Protein AF-A0A8H7B7J2-F1 (afdb_monomer_lite)

pLDDT: mean 77.23, std 16.05, range [47.28, 96.69]

Structure (mmCIF, N/CA/C/O backbone):
data_AF-A0A8H7B7J2-F1
#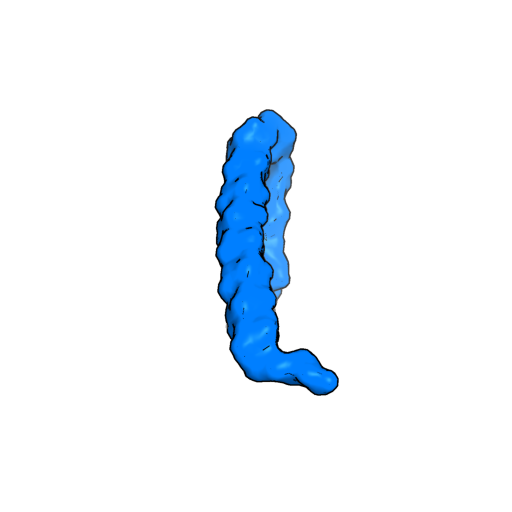
_entry.id   AF-A0A8H7B7J2-F1
#
loop_
_atom_site.group_PDB
_atom_site.id
_atom_site.type_symbol
_atom_site.label_atom_id
_atom_site.label_alt_id
_atom_site.label_comp_id
_atom_site.label_asym_id
_atom_site.label_entity_id
_atom_site.label_seq_id
_atom_site.pdbx_PDB_ins_code
_atom_site.Cartn_x
_atom_site.Cartn_y
_atom_site.Cartn_z
_atom_site.occupancy
_atom_site.B_iso_or_equiv
_atom_site.auth_seq_id
_atom_site.auth_comp_id
_atom_site.auth_asym_id
_atom_site.auth_atom_id
_atom_site.pdbx_PDB_model_num
ATOM 1 N N . MET A 1 1 ? -5.890 -6.137 25.516 1.00 63.28 1 MET A N 1
ATOM 2 C CA . MET A 1 1 ? -6.364 -6.811 24.292 1.00 63.28 1 MET A CA 1
ATOM 3 C C . MET A 1 1 ? -6.401 -5.756 23.207 1.00 63.28 1 MET A C 1
ATOM 5 O O . MET A 1 1 ? -7.004 -4.714 23.439 1.00 63.28 1 MET A O 1
ATOM 9 N N . ILE A 1 2 ? -5.657 -5.945 22.117 1.00 83.06 2 ILE A N 1
ATOM 10 C CA . ILE A 1 2 ? -5.705 -5.005 20.995 1.00 83.06 2 ILE A CA 1
ATOM 11 C C . ILE A 1 2 ? -7.126 -5.013 20.424 1.00 83.06 2 ILE A C 1
ATOM 13 O O . ILE A 1 2 ? -7.729 -6.074 20.295 1.00 83.06 2 ILE A O 1
ATOM 17 N N . THR A 1 3 ? -7.694 -3.836 20.195 1.00 87.19 3 THR A N 1
ATOM 18 C CA . THR A 1 3 ? -9.063 -3.685 19.685 1.00 87.19 3 THR A CA 1
ATOM 19 C C . THR A 1 3 ? -9.062 -3.816 18.165 1.00 87.19 3 THR A C 1
ATOM 21 O O . THR A 1 3 ? -8.086 -3.429 17.520 1.00 87.19 3 THR A O 1
ATOM 24 N N . ASP A 1 4 ? -10.150 -4.311 17.575 1.00 88.56 4 ASP A N 1
ATOM 25 C CA . ASP A 1 4 ? -10.258 -4.554 16.126 1.00 88.56 4 ASP A CA 1
ATOM 26 C C . ASP A 1 4 ? -9.943 -3.309 15.284 1.00 88.56 4 ASP A C 1
ATOM 28 O O . ASP A 1 4 ? -9.341 -3.401 14.217 1.00 88.56 4 ASP A O 1
ATOM 32 N N . SER A 1 5 ? -10.266 -2.124 15.808 1.00 87.81 5 SER A N 1
ATOM 33 C CA . SER A 1 5 ? -9.931 -0.836 15.197 1.00 87.81 5 SER A CA 1
ATOM 34 C C . SER A 1 5 ? -8.422 -0.611 15.059 1.00 87.81 5 SER A C 1
ATOM 36 O O . SER A 1 5 ? -7.961 -0.147 14.020 1.00 87.81 5 SER A O 1
ATOM 38 N N . GLN A 1 6 ? -7.637 -0.982 16.071 1.00 90.06 6 GLN A N 1
ATOM 39 C CA . GLN A 1 6 ? -6.179 -0.857 16.043 1.00 90.06 6 GLN A CA 1
ATOM 40 C C . GLN A 1 6 ? -5.558 -1.865 15.071 1.00 90.06 6 GLN A C 1
ATOM 42 O O . GLN A 1 6 ? -4.626 -1.524 14.345 1.00 90.06 6 GLN A O 1
ATOM 47 N N . LEU A 1 7 ? -6.099 -3.087 15.018 1.00 90.94 7 LEU A N 1
ATOM 48 C CA . LEU A 1 7 ? -5.651 -4.115 14.077 1.00 90.94 7 LEU A CA 1
ATOM 49 C C . LEU A 1 7 ? -5.951 -3.713 12.623 1.00 90.94 7 LEU A C 1
ATOM 51 O O . LEU A 1 7 ? -5.102 -3.878 11.751 1.00 90.94 7 LEU A O 1
ATOM 55 N N . TYR A 1 8 ? -7.128 -3.133 12.372 1.00 93.44 8 TYR A N 1
ATOM 56 C CA . TYR A 1 8 ? -7.527 -2.615 11.063 1.00 93.44 8 TYR A CA 1
ATOM 57 C C . TYR A 1 8 ? -6.626 -1.465 10.597 1.00 93.44 8 TYR A C 1
ATOM 59 O O . TYR A 1 8 ? -6.118 -1.486 9.474 1.00 93.44 8 TYR A O 1
ATOM 67 N N . SER A 1 9 ? -6.358 -0.490 11.470 1.00 91.44 9 SER A N 1
ATOM 68 C CA . SER A 1 9 ? -5.429 0.602 11.164 1.00 91.44 9 SER A CA 1
ATOM 69 C C . SER A 1 9 ? -4.010 0.098 10.900 1.00 91.44 9 SER A C 1
ATOM 71 O O . SER A 1 9 ? -3.367 0.558 9.957 1.00 91.44 9 SER A O 1
ATOM 73 N N . LEU A 1 10 ? -3.538 -0.882 11.676 1.00 93.31 10 LEU A N 1
ATOM 74 C CA . LEU A 1 10 ? -2.233 -1.501 11.459 1.00 93.31 10 LEU A CA 1
ATOM 75 C C . LEU A 1 10 ? -2.171 -2.239 10.115 1.00 93.31 10 LEU A C 1
ATOM 77 O O . LEU A 1 10 ? -1.179 -2.116 9.401 1.00 93.31 10 LEU A O 1
ATOM 81 N N . ALA A 1 11 ? -3.231 -2.959 9.739 1.00 94.75 11 ALA A N 1
ATOM 82 C CA . ALA A 1 11 ? -3.307 -3.677 8.470 1.00 94.75 11 ALA A CA 1
ATOM 83 C C . ALA A 1 11 ? -3.267 -2.729 7.262 1.00 94.75 11 ALA A C 1
ATOM 85 O O . ALA A 1 11 ? -2.550 -2.999 6.300 1.00 94.75 11 ALA A O 1
ATOM 86 N N . ILE A 1 12 ? -3.973 -1.594 7.314 1.00 94.50 12 ILE A N 1
ATOM 87 C CA . ILE A 1 12 ? -3.920 -0.588 6.241 1.00 94.50 12 ILE A CA 1
ATOM 88 C C . ILE A 1 12 ? -2.547 0.082 6.171 1.00 94.50 12 ILE A C 1
ATOM 90 O O . ILE A 1 12 ? -2.005 0.271 5.078 1.00 94.50 12 ILE A O 1
ATOM 94 N N . PHE A 1 13 ? -1.953 0.412 7.318 1.00 95.50 13 PHE A N 1
ATOM 95 C CA . PHE A 1 13 ? -0.616 0.997 7.360 1.00 95.50 13 PHE A CA 1
ATOM 96 C C . PHE A 1 13 ? 0.430 0.042 6.775 1.00 95.50 13 PHE A C 1
ATOM 98 O O . PHE A 1 13 ? 1.194 0.415 5.888 1.00 95.50 13 PHE A O 1
ATOM 105 N N . LEU A 1 14 ? 0.415 -1.218 7.207 1.00 95.38 14 LEU A N 1
ATOM 106 C CA . LEU A 1 14 ? 1.360 -2.221 6.735 1.00 95.38 14 LEU A CA 1
ATOM 107 C C . LEU A 1 14 ? 1.119 -2.586 5.265 1.00 95.38 14 LEU A C 1
ATOM 109 O O . LEU A 1 14 ? 2.074 -2.733 4.511 1.00 95.38 14 LEU A O 1
ATOM 113 N N . GLY A 1 15 ? -0.141 -2.691 4.836 1.00 96.31 15 GLY A N 1
ATOM 114 C CA . GLY A 1 15 ? -0.500 -2.987 3.450 1.00 96.31 15 GLY A CA 1
ATOM 115 C C . GLY A 1 15 ? -0.098 -1.874 2.480 1.00 96.31 15 GLY A C 1
ATOM 116 O O . GLY A 1 15 ? 0.444 -2.154 1.412 1.00 96.31 15 GLY A O 1
ATOM 117 N N . SER A 1 16 ? -0.294 -0.608 2.859 1.00 95.69 16 SER A N 1
ATOM 118 C CA . SER A 1 16 ? 0.148 0.535 2.045 1.00 95.69 16 SER A CA 1
ATOM 119 C C . SER A 1 16 ? 1.673 0.674 2.027 1.00 95.69 16 SER A C 1
ATOM 121 O O . SER A 1 16 ? 2.248 0.875 0.958 1.00 95.69 16 SER A O 1
ATOM 123 N N . ALA A 1 17 ? 2.345 0.467 3.164 1.00 96.12 17 ALA A N 1
ATOM 124 C CA . ALA A 1 17 ? 3.804 0.406 3.223 1.00 96.12 17 ALA A CA 1
ATOM 125 C C . ALA A 1 17 ? 4.364 -0.728 2.344 1.00 96.12 17 ALA A C 1
ATOM 127 O O . ALA A 1 17 ? 5.319 -0.512 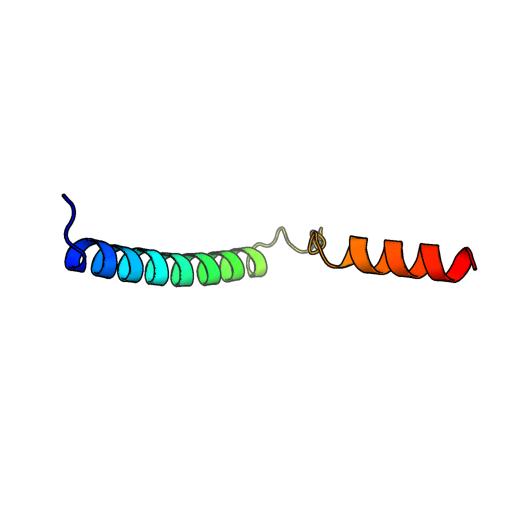1.601 1.00 96.12 17 ALA A O 1
ATOM 128 N N . ALA A 1 18 ? 3.739 -1.910 2.359 1.00 96.69 18 ALA A N 1
ATOM 129 C CA . ALA A 1 18 ? 4.125 -3.031 1.507 1.00 96.69 18 ALA A CA 1
ATOM 130 C C . ALA A 1 18 ? 3.962 -2.704 0.015 1.00 96.69 18 ALA A C 1
ATOM 132 O O . ALA A 1 18 ? 4.871 -2.980 -0.763 1.00 96.69 18 ALA A O 1
ATOM 133 N N . MET A 1 19 ? 2.860 -2.062 -0.388 1.00 96.25 19 MET A N 1
ATOM 134 C CA . MET A 1 19 ? 2.670 -1.631 -1.779 1.00 96.25 19 MET A CA 1
ATOM 135 C C . MET A 1 19 ? 3.761 -0.652 -2.234 1.00 96.25 19 MET A C 1
ATOM 137 O O . MET A 1 19 ? 4.288 -0.799 -3.336 1.00 96.25 19 MET A O 1
ATOM 141 N N . LEU A 1 20 ? 4.160 0.294 -1.377 1.00 94.62 20 LEU A N 1
ATOM 142 C CA . LEU A 1 20 ? 5.264 1.214 -1.673 1.00 94.62 20 LEU A CA 1
ATOM 143 C C . LEU A 1 20 ? 6.609 0.485 -1.794 1.00 94.62 20 LEU A C 1
ATOM 145 O O . LEU A 1 20 ? 7.362 0.744 -2.731 1.00 94.62 20 LEU A O 1
ATOM 149 N N . LEU A 1 21 ? 6.900 -0.452 -0.886 1.00 92.44 21 LEU A N 1
ATOM 150 C CA . LEU A 1 21 ? 8.139 -1.234 -0.907 1.00 92.44 21 LEU A CA 1
ATOM 151 C C . LEU A 1 21 ? 8.245 -2.139 -2.143 1.00 92.44 21 LEU A C 1
ATOM 153 O O . LEU A 1 21 ? 9.335 -2.280 -2.691 1.00 92.44 21 LEU A O 1
ATOM 157 N N . ILE A 1 22 ? 7.133 -2.711 -2.618 1.00 93.31 22 ILE A N 1
ATOM 158 C CA . ILE A 1 22 ? 7.105 -3.547 -3.831 1.00 93.31 22 ILE A CA 1
ATOM 159 C C . ILE A 1 22 ? 7.442 -2.718 -5.075 1.00 93.31 22 ILE A C 1
ATOM 161 O O . ILE A 1 22 ? 8.265 -3.133 -5.891 1.00 93.31 22 ILE A O 1
ATOM 165 N N . VAL A 1 23 ? 6.838 -1.535 -5.220 1.00 94.56 23 VAL A N 1
ATOM 166 C CA . VAL A 1 23 ? 7.123 -0.644 -6.356 1.00 94.56 23 VAL A CA 1
ATOM 167 C C . VAL A 1 23 ? 8.560 -0.129 -6.293 1.00 94.56 23 VAL A C 1
ATOM 169 O O . VAL A 1 23 ? 9.245 -0.111 -7.313 1.00 94.56 23 VAL A O 1
ATOM 172 N N . LEU A 1 24 ? 9.042 0.236 -5.100 1.00 94.12 24 LEU A N 1
ATOM 173 C CA . LEU A 1 24 ? 10.422 0.675 -4.896 1.00 94.12 24 LEU A CA 1
ATOM 174 C C . LEU A 1 24 ? 11.433 -0.424 -5.246 1.00 94.12 24 LEU A C 1
ATOM 176 O O . LEU A 1 24 ? 12.428 -0.133 -5.901 1.00 94.12 24 LEU A O 1
ATOM 180 N N . TYR A 1 25 ? 11.172 -1.674 -4.854 1.00 91.62 25 TYR A N 1
ATOM 181 C CA . TYR A 1 25 ? 12.005 -2.814 -5.239 1.00 91.62 25 TYR A CA 1
ATOM 182 C C . TYR A 1 25 ? 12.080 -2.950 -6.762 1.00 91.62 25 TYR A C 1
ATOM 184 O O . TYR A 1 25 ? 13.177 -3.004 -7.308 1.00 91.62 25 TYR A O 1
ATOM 192 N N . HIS A 1 26 ? 10.935 -2.924 -7.452 1.00 88.88 26 HIS A N 1
ATOM 193 C CA . HIS A 1 26 ? 10.905 -3.044 -8.910 1.00 88.88 26 HIS A CA 1
ATOM 194 C C . HIS A 1 26 ? 11.620 -1.875 -9.601 1.00 88.88 26 HIS A C 1
ATOM 196 O O . HIS A 1 26 ? 12.322 -2.057 -10.591 1.00 88.88 26 HIS A O 1
ATOM 202 N N . PHE A 1 27 ? 11.484 -0.669 -9.048 1.00 88.19 27 PHE A N 1
ATOM 203 C CA . PHE A 1 27 ? 12.197 0.507 -9.527 1.00 88.19 27 PHE A CA 1
ATOM 204 C C . PHE A 1 27 ? 13.715 0.362 -9.357 1.00 88.19 27 PHE A C 1
ATOM 206 O O . PHE A 1 27 ? 14.460 0.636 -10.293 1.00 88.19 27 PHE A O 1
ATOM 213 N N . LEU A 1 28 ? 14.188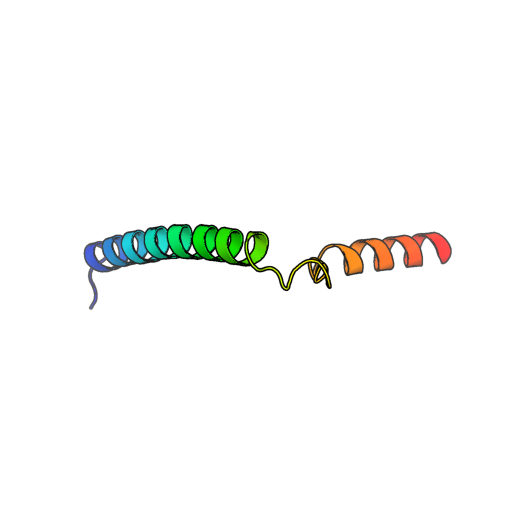 -0.090 -8.195 1.00 88.88 28 LEU A N 1
ATOM 214 C CA . LEU A 1 28 ? 15.615 -0.307 -7.946 1.00 88.88 28 LEU A CA 1
ATOM 215 C C . LEU A 1 28 ? 16.182 -1.443 -8.807 1.00 88.88 28 LEU A C 1
ATOM 217 O O . LEU A 1 28 ? 17.272 -1.296 -9.345 1.00 88.88 28 LEU A O 1
ATOM 221 N N . GLU A 1 29 ? 15.446 -2.540 -8.974 1.00 83.88 29 GLU A N 1
ATOM 222 C CA . GLU A 1 29 ? 15.841 -3.689 -9.798 1.00 83.88 29 GLU A CA 1
ATOM 223 C C . GLU A 1 29 ? 16.018 -3.299 -11.272 1.00 83.88 29 GLU A C 1
ATOM 225 O O . GLU A 1 29 ? 17.010 -3.668 -11.890 1.00 83.88 29 GLU A O 1
ATOM 230 N N . VAL A 1 30 ? 15.106 -2.489 -11.819 1.00 84.88 30 VAL A N 1
ATOM 231 C CA . VAL A 1 30 ? 15.173 -2.035 -13.219 1.00 84.88 30 VAL A CA 1
ATOM 232 C C . VAL A 1 30 ? 16.257 -0.979 -13.451 1.00 84.88 30 VAL A C 1
ATOM 234 O O . VAL A 1 30 ? 16.852 -0.949 -14.525 1.00 84.88 30 VAL A O 1
ATOM 237 N N . ASN A 1 31 ? 16.512 -0.096 -12.480 1.00 84.69 31 ASN A N 1
ATOM 238 C CA . ASN A 1 31 ? 17.481 0.997 -12.633 1.00 84.69 31 ASN A CA 1
ATOM 239 C C . ASN A 1 31 ? 18.900 0.642 -12.158 1.00 84.69 31 ASN A C 1
ATOM 241 O O . ASN A 1 31 ? 19.808 1.458 -12.298 1.00 84.69 31 ASN A O 1
ATOM 245 N N . SER A 1 32 ? 19.109 -0.540 -11.578 1.00 79.31 32 SER A N 1
ATOM 246 C CA . SER A 1 32 ? 20.446 -0.992 -11.194 1.00 79.31 32 SER A CA 1
ATOM 247 C C . SER A 1 32 ? 21.216 -1.450 -12.433 1.00 79.31 32 SER A C 1
ATOM 249 O O . SER A 1 32 ? 20.818 -2.402 -13.101 1.00 79.31 32 SER A O 1
ATOM 251 N N . ASP A 1 33 ? 22.354 -0.804 -12.704 1.00 68.25 33 ASP A N 1
ATOM 252 C CA . ASP A 1 33 ? 23.263 -1.112 -13.827 1.00 68.25 33 ASP A CA 1
ATOM 253 C C . ASP A 1 33 ? 23.788 -2.568 -13.800 1.00 68.25 33 ASP A C 1
ATOM 255 O O . ASP A 1 33 ? 24.216 -3.113 -14.816 1.00 68.25 33 ASP A O 1
ATOM 259 N N . ASP A 1 34 ? 23.696 -3.227 -12.639 1.00 64.38 34 ASP A N 1
ATOM 260 C CA . ASP A 1 34 ? 24.113 -4.615 -12.404 1.00 64.38 34 ASP A CA 1
ATOM 261 C C . ASP A 1 34 ? 23.156 -5.653 -13.036 1.00 64.38 34 ASP A C 1
ATOM 263 O O . ASP A 1 34 ? 23.530 -6.800 -13.276 1.00 64.38 34 ASP A O 1
ATOM 267 N N . HIS A 1 35 ? 21.925 -5.264 -13.392 1.00 56.34 35 HIS A N 1
ATOM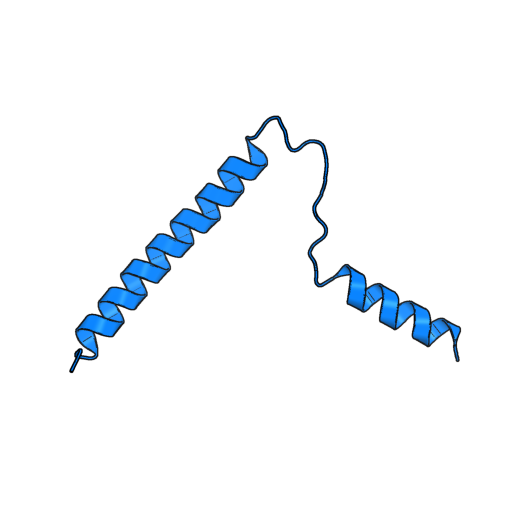 268 C CA . HIS A 1 35 ? 20.872 -6.210 -13.776 1.00 56.34 35 HIS A CA 1
ATOM 269 C C . HIS A 1 35 ? 20.768 -6.494 -15.288 1.00 56.34 35 HIS A C 1
ATOM 271 O O . HIS A 1 35 ? 19.686 -6.773 -15.809 1.00 56.34 35 HIS A O 1
ATOM 277 N N . LYS A 1 36 ? 21.892 -6.498 -16.023 1.00 54.84 36 LYS A N 1
ATOM 278 C CA . LYS A 1 36 ? 21.966 -7.189 -17.333 1.00 54.84 36 LYS A CA 1
ATOM 279 C C . LYS A 1 36 ? 22.359 -8.662 -17.216 1.00 54.84 36 LYS A C 1
ATOM 281 O O . LYS A 1 36 ? 22.379 -9.351 -18.236 1.00 54.84 36 LYS A O 1
ATOM 286 N N . VAL A 1 37 ? 22.648 -9.153 -16.012 1.00 56.44 37 VAL A N 1
ATOM 287 C CA . VAL A 1 37 ? 23.057 -10.538 -15.781 1.00 56.44 37 VAL A CA 1
ATOM 288 C C . VAL A 1 37 ? 22.156 -11.127 -14.700 1.00 56.44 37 VAL A C 1
ATOM 290 O O . VAL A 1 37 ? 22.087 -10.630 -13.587 1.00 56.44 37 VAL A O 1
ATOM 293 N N . GLU A 1 38 ? 21.462 -12.197 -15.073 1.00 55.56 38 GLU A N 1
ATOM 294 C CA . GLU A 1 38 ? 20.628 -13.053 -14.221 1.00 55.56 38 GLU A CA 1
ATOM 295 C C . GLU A 1 38 ? 19.181 -12.594 -14.030 1.00 55.56 38 GLU A C 1
ATOM 297 O O . GLU A 1 38 ? 18.755 -12.140 -12.972 1.00 55.56 38 GLU A O 1
ATOM 302 N N . GLU A 1 39 ? 18.364 -12.878 -15.048 1.00 58.28 39 GLU A N 1
ATOM 303 C CA . GLU A 1 39 ? 16.988 -13.310 -14.811 1.00 58.28 39 GLU A CA 1
ATOM 304 C C . GLU A 1 39 ? 16.998 -14.439 -13.765 1.00 58.28 39 GLU A C 1
ATOM 306 O O . GLU A 1 39 ? 17.135 -15.617 -14.100 1.00 58.28 39 GLU A O 1
ATOM 311 N N . LYS A 1 40 ? 16.868 -14.102 -12.477 1.00 53.09 40 LYS A N 1
ATOM 312 C CA . LYS A 1 40 ? 16.588 -15.098 -11.445 1.00 53.09 40 LYS A CA 1
ATOM 313 C C . LYS A 1 40 ? 15.235 -15.716 -11.792 1.00 53.09 40 LYS A C 1
ATOM 315 O O . LYS A 1 40 ? 14.215 -15.021 -11.737 1.00 53.09 40 LYS A O 1
ATOM 320 N N . PRO A 1 41 ? 15.186 -17.001 -12.188 1.00 47.28 41 PRO A N 1
ATOM 321 C CA . PRO A 1 41 ? 13.967 -17.580 -12.714 1.00 47.28 41 PRO A CA 1
ATOM 322 C C . PRO A 1 41 ? 12.912 -17.542 -11.624 1.00 47.28 41 PRO A C 1
ATOM 324 O O . PRO A 1 41 ? 13.158 -17.998 -10.506 1.00 47.28 41 PRO A O 1
ATOM 327 N N . LYS A 1 42 ? 11.724 -17.041 -11.973 1.00 56.88 42 LYS A N 1
ATOM 328 C CA . LYS A 1 42 ? 10.491 -17.213 -11.201 1.00 56.88 42 LYS A CA 1
ATOM 329 C C . LYS A 1 42 ? 10.442 -18.653 -10.683 1.00 56.88 42 LYS A C 1
ATOM 331 O O . LYS A 1 42 ? 10.125 -19.580 -11.435 1.00 56.88 42 LYS A O 1
ATOM 336 N N . ALA A 1 43 ? 10.771 -18.831 -9.403 1.00 52.97 43 ALA A N 1
ATOM 337 C CA . ALA A 1 43 ? 11.033 -20.112 -8.748 1.00 52.97 43 ALA A CA 1
ATOM 338 C C . ALA A 1 43 ? 9.757 -20.940 -8.489 1.00 52.97 43 ALA A C 1
ATOM 340 O O . ALA A 1 43 ? 9.632 -21.610 -7.469 1.00 52.97 43 ALA A O 1
ATOM 341 N N . ALA A 1 44 ? 8.807 -20.912 -9.424 1.00 56.22 44 ALA A N 1
ATOM 342 C CA . ALA A 1 44 ? 7.599 -21.729 -9.411 1.00 56.22 44 ALA A CA 1
ATOM 343 C C . ALA A 1 44 ? 7.112 -22.128 -10.820 1.00 56.22 44 ALA A C 1
ATOM 345 O O . ALA A 1 44 ? 6.448 -23.149 -10.954 1.00 56.22 44 ALA A O 1
ATOM 346 N N . ALA A 1 45 ? 7.477 -21.410 -11.892 1.00 53.94 45 ALA A N 1
ATOM 347 C CA . ALA A 1 45 ? 6.973 -21.713 -13.240 1.00 53.94 45 ALA A CA 1
ATOM 348 C C . ALA A 1 45 ? 7.822 -22.750 -14.006 1.00 53.94 45 ALA A C 1
ATOM 350 O O . ALA A 1 45 ? 7.294 -23.494 -14.831 1.00 53.94 45 ALA A O 1
ATOM 351 N N . GLY A 1 46 ? 9.128 -22.836 -13.720 1.00 50.31 46 GLY A N 1
ATOM 352 C CA . GLY A 1 46 ? 10.036 -23.779 -14.393 1.00 50.31 46 GLY A CA 1
ATOM 353 C C . GLY A 1 46 ? 9.879 -25.231 -13.929 1.00 50.31 46 GLY A C 1
ATOM 354 O O . GLY A 1 46 ? 9.952 -26.154 -14.737 1.00 50.31 46 GLY A O 1
ATOM 355 N N . LYS A 1 47 ? 9.587 -25.443 -12.639 1.00 54.53 47 LYS A N 1
ATOM 356 C CA . LYS A 1 47 ? 9.445 -26.791 -12.062 1.00 54.53 47 LYS A CA 1
ATOM 357 C C . LYS A 1 47 ? 8.179 -27.505 -12.550 1.00 54.53 47 LYS A C 1
ATOM 359 O O . LYS A 1 47 ? 8.205 -28.712 -12.757 1.00 54.53 47 LYS A O 1
ATOM 364 N N . VAL A 1 48 ? 7.098 -26.758 -12.794 1.00 61.09 48 VAL A N 1
ATOM 365 C CA . VAL A 1 48 ? 5.822 -27.316 -13.275 1.00 61.09 48 VAL A CA 1
ATOM 366 C C . VAL A 1 48 ? 5.935 -27.782 -14.728 1.00 61.09 48 VAL A C 1
ATOM 368 O O . VAL A 1 48 ? 5.540 -28.903 -15.029 1.00 61.09 48 VAL A O 1
ATOM 371 N N . LYS A 1 49 ? 6.545 -26.987 -15.621 1.00 60.03 49 LYS A N 1
ATOM 372 C CA . LYS A 1 49 ? 6.723 -27.399 -17.027 1.00 60.03 49 LYS A CA 1
ATOM 373 C C . LYS A 1 49 ? 7.668 -28.594 -17.174 1.00 60.03 49 LYS A C 1
ATOM 375 O O . LYS A 1 49 ? 7.403 -29.470 -17.988 1.00 60.03 49 LYS A O 1
ATOM 380 N N . ALA A 1 50 ? 8.729 -28.660 -16.367 1.00 63.00 50 ALA A N 1
ATOM 381 C CA . ALA A 1 50 ? 9.654 -29.792 -16.380 1.00 63.00 50 ALA A CA 1
ATOM 382 C C . ALA A 1 50 ? 8.978 -31.104 -15.940 1.00 63.00 50 ALA A C 1
ATOM 384 O O . ALA A 1 50 ? 9.219 -32.144 -16.547 1.00 63.00 50 ALA A O 1
ATOM 385 N N . ASN A 1 51 ? 8.097 -31.052 -14.933 1.00 64.44 51 ASN A N 1
ATOM 386 C CA . ASN A 1 51 ? 7.390 -32.239 -14.451 1.00 64.44 51 ASN A CA 1
ATOM 387 C C . ASN A 1 51 ? 6.303 -32.722 -15.432 1.00 64.44 51 ASN A C 1
ATOM 389 O O . ASN A 1 51 ? 6.111 -33.922 -15.589 1.00 64.44 51 ASN A O 1
ATOM 393 N N . VAL A 1 52 ? 5.629 -31.799 -16.132 1.00 72.62 52 VAL A N 1
ATOM 394 C CA . VAL A 1 52 ? 4.628 -32.133 -17.165 1.00 72.62 52 VAL A CA 1
ATOM 395 C C . VAL A 1 52 ? 5.284 -32.796 -18.383 1.00 72.62 52 VAL A C 1
ATOM 397 O O . VAL A 1 52 ? 4.841 -33.858 -18.809 1.00 72.62 52 VAL A O 1
ATOM 400 N N . VAL A 1 53 ? 6.395 -32.240 -18.882 1.00 74.44 53 VAL A N 1
ATOM 401 C CA . VAL A 1 53 ? 7.119 -32.793 -20.045 1.00 74.44 53 VAL A CA 1
ATOM 402 C C . VAL A 1 53 ? 7.751 -34.157 -19.742 1.00 74.44 53 VAL A C 1
ATOM 404 O O . VAL A 1 53 ? 7.863 -35.000 -20.631 1.00 74.44 53 VAL A O 1
ATOM 407 N N . ALA A 1 54 ? 8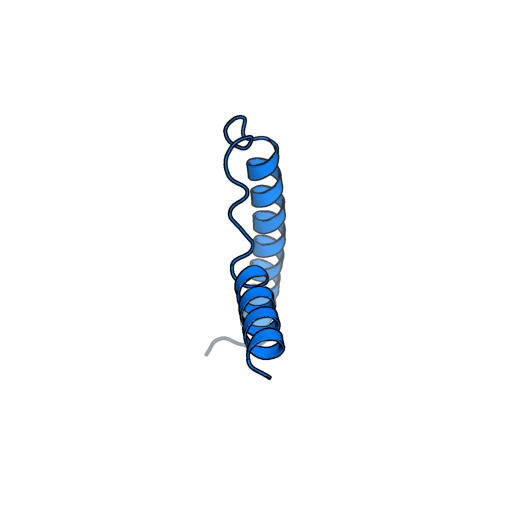.178 -34.397 -18.499 1.00 76.88 54 ALA A N 1
ATOM 408 C CA . ALA A 1 54 ? 8.721 -35.692 -18.094 1.00 76.88 54 ALA A CA 1
ATOM 409 C C . ALA A 1 54 ? 7.653 -36.800 -18.086 1.00 76.88 54 ALA A C 1
ATOM 411 O O . ALA A 1 54 ? 7.956 -37.934 -18.446 1.00 76.88 54 ALA A O 1
ATOM 412 N N . TRP A 1 55 ? 6.412 -36.472 -17.716 1.00 67.88 55 TRP A N 1
ATOM 413 C CA . TRP A 1 55 ? 5.313 -37.436 -17.665 1.00 67.88 55 TRP A CA 1
ATOM 414 C C . TRP A 1 55 ? 4.785 -37.790 -19.065 1.00 67.88 55 TRP A C 1
ATOM 416 O O . TRP A 1 55 ? 4.580 -38.964 -19.348 1.00 67.88 55 TRP A O 1
ATOM 426 N N . GLU A 1 56 ? 4.680 -36.811 -19.976 1.00 72.62 56 GLU A N 1
ATOM 427 C CA . GLU A 1 56 ? 4.304 -37.046 -21.387 1.00 72.62 56 GLU A CA 1
ATOM 428 C C . GLU A 1 56 ? 5.287 -37.944 -22.152 1.00 72.62 56 GLU A C 1
ATOM 430 O O . GLU A 1 56 ? 4.911 -38.555 -23.143 1.00 72.62 56 GLU A O 1
ATOM 435 N N . ARG A 1 57 ? 6.552 -38.018 -21.723 1.00 75.44 57 ARG A N 1
ATOM 436 C CA . ARG A 1 57 ? 7.581 -38.859 -22.361 1.00 75.44 57 ARG A CA 1
ATOM 437 C C . ARG A 1 57 ? 7.686 -40.268 -21.773 1.00 75.44 57 ARG A C 1
ATOM 439 O O . ARG A 1 57 ? 8.449 -41.072 -22.301 1.00 75.44 57 ARG A O 1
ATOM 446 N N . ALA A 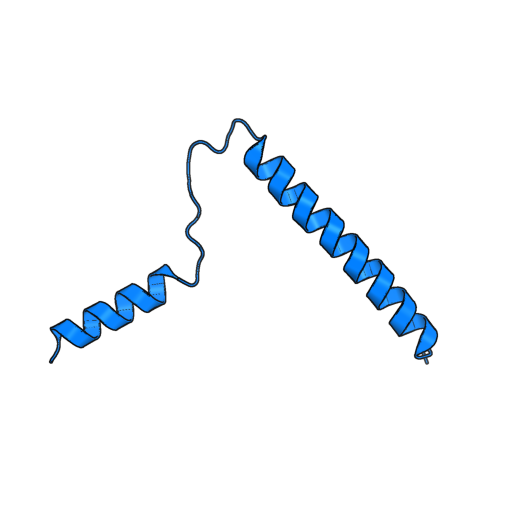1 58 ? 7.000 -40.535 -20.663 1.00 72.06 58 ALA A N 1
ATOM 447 C CA . ALA A 1 58 ? 7.042 -41.811 -19.947 1.00 72.06 58 ALA A CA 1
ATOM 448 C C . ALA A 1 58 ? 5.788 -42.682 -20.172 1.00 72.06 58 ALA A C 1
ATOM 450 O O . ALA A 1 58 ? 5.722 -43.787 -19.632 1.00 72.06 58 ALA A O 1
ATOM 451 N N . VAL A 1 59 ? 4.820 -42.184 -20.950 1.00 67.06 59 VAL A N 1
ATOM 452 C CA . VAL A 1 59 ? 3.639 -42.897 -21.471 1.00 67.06 59 VAL A CA 1
ATOM 453 C C . VAL A 1 59 ? 3.849 -43.154 -22.958 1.00 67.06 59 VAL A C 1
ATOM 455 O O . VAL A 1 59 ? 3.482 -44.261 -23.408 1.00 67.06 59 VAL A O 1
#

Sequence (59 aa):
MITDSQLYSLAIFLGSAAMLLIVLYHFLEVNSDDHKVEEKPKAAAGKVKANVVAWERAV

Secondary structure (DSSP, 8-state):
---HHHHHHHHHHHHHHHHHHHHHHHHHHHH-TTTTS-----TTHHHHHHHHHHHHT--

Organism: NCBI:txid1187904

InterPro domains:
  IPR018943 Oligosaccaryltransferase [PF10215] (1-33)
  IPR036330 Oligosaccharyltransferase subunit ost4p superfamily [SSF103464] (1-34)
  IPR051307 Dolichyl-diphosphooligosaccharide--protein glycosyltransferase subunit 4 [PTHR48164] (1-48)

Foldseek 3Di:
DDDPVNVVVVCVVVVVVVVVVVVVVVVCQVPDPPNVDDPPDPVPPVVVVVVVVVVVVVD

Radius of gyration: 20.38 Å; chains: 1; bounding box: 34×44×47 Å